Protein AF-A0A317Z6G8-F1 (afdb_monomer)

InterPro domains:
  IPR006944 Bacteriophage/Gene transfer agent portal protein [PF04860] (36-99)

Nearest PDB structures (foldseek):
  6x1h-assembly6_A  TM=3.069E-01  e=9.167E+00  Orientia tsutsugamushi str. Ikeda

pLDDT: mean 88.31, std 9.61, range [56.78, 97.88]

Sequence (101 aa):
MGLFDSILKRNKELTWMYDLDMFEDDTTNAYLKRTTLQTCIEFIARTLSQTEFKITQDHKTIKDESYYKLNVRPNTDMSATDFWQKVVYKLIYDNEVLIVA

Foldseek 3Di:
DDPVVVVVVVVVVVVVVVVVVVVVVVVVVVVVVVVVVLVVQLVVLQVVLQDADFDDDPNDTDCDVVSCCCQANVDDPDGNSVVSSVQSSCCVPVVDDDDDD

Mean predicted aligned error: 9.72 Å

Structure (mmCIF, N/CA/C/O backbone):
data_AF-A0A317Z6G8-F1
#
_entry.id   AF-A0A317Z6G8-F1
#
loop_
_atom_site.group_PDB
_atom_site.id
_atom_site.type_symbol
_atom_site.label_atom_id
_atom_site.label_alt_id
_atom_site.label_comp_id
_atom_site.label_asym_id
_atom_site.label_entity_id
_atom_site.label_seq_id
_atom_site.pdbx_PDB_ins_code
_atom_site.Cartn_x
_atom_site.Cartn_y
_atom_site.Cartn_z
_atom_site.occupancy
_atom_site.B_iso_or_equiv
_atom_site.auth_seq_id
_atom_site.auth_comp_id
_atom_site.auth_asym_id
_atom_site.auth_atom_id
_atom_site.pdbx_PDB_model_num
ATOM 1 N N . MET A 1 1 ? 36.829 -17.739 -50.131 1.00 56.78 1 MET A N 1
ATOM 2 C CA . MET A 1 1 ? 37.563 -16.992 -49.086 1.00 56.78 1 MET A CA 1
ATOM 3 C C . MET A 1 1 ? 38.120 -15.710 -49.692 1.00 56.78 1 MET A C 1
ATOM 5 O O . MET A 1 1 ? 39.297 -15.647 -50.014 1.00 56.78 1 MET A O 1
ATOM 9 N N . GLY A 1 2 ? 37.256 -14.731 -49.962 1.00 72.50 2 GLY A N 1
ATOM 10 C CA . GLY A 1 2 ? 37.630 -13.478 -50.626 1.00 72.50 2 GLY A CA 1
ATOM 11 C C . GLY A 1 2 ? 37.310 -12.275 -49.746 1.00 72.50 2 GLY A C 1
ATOM 12 O O . GLY A 1 2 ? 36.415 -12.351 -48.908 1.00 72.50 2 GLY A O 1
ATOM 13 N N . LEU A 1 3 ? 38.018 -11.167 -49.970 1.00 75.38 3 LEU A N 1
ATOM 14 C CA . LEU A 1 3 ? 37.877 -9.904 -49.231 1.00 75.38 3 LEU A CA 1
ATOM 15 C C . LEU A 1 3 ? 36.431 -9.371 -49.188 1.00 75.38 3 LEU A C 1
ATOM 17 O O . LEU A 1 3 ? 36.042 -8.713 -48.233 1.00 75.38 3 LEU A O 1
ATOM 21 N N . PHE A 1 4 ? 35.609 -9.685 -50.192 1.00 73.25 4 PHE A N 1
ATOM 22 C CA . PHE A 1 4 ? 34.195 -9.301 -50.213 1.00 73.25 4 PHE A CA 1
ATOM 23 C C . PHE A 1 4 ? 33.349 -10.046 -49.172 1.00 73.25 4 PHE A C 1
ATOM 25 O O . PHE A 1 4 ? 32.482 -9.441 -48.552 1.00 73.25 4 PHE A O 1
ATOM 32 N N . ASP A 1 5 ? 33.626 -11.327 -48.928 1.00 76.56 5 ASP A N 1
ATOM 33 C CA . ASP A 1 5 ? 32.887 -12.147 -47.959 1.00 76.56 5 ASP A CA 1
ATOM 34 C C . ASP A 1 5 ? 33.249 -11.755 -46.513 1.00 76.56 5 ASP A C 1
ATOM 36 O O . ASP A 1 5 ? 32.394 -11.720 -45.629 1.00 76.56 5 ASP A O 1
ATOM 40 N N . SER A 1 6 ? 34.504 -11.350 -46.272 1.00 75.25 6 SER A N 1
ATOM 41 C CA . SER A 1 6 ? 34.924 -10.817 -44.969 1.00 75.25 6 SER A CA 1
ATOM 42 C C . SER A 1 6 ? 34.351 -9.425 -44.685 1.00 75.25 6 SER A C 1
ATOM 44 O O . SER A 1 6 ? 33.949 -9.159 -43.554 1.00 7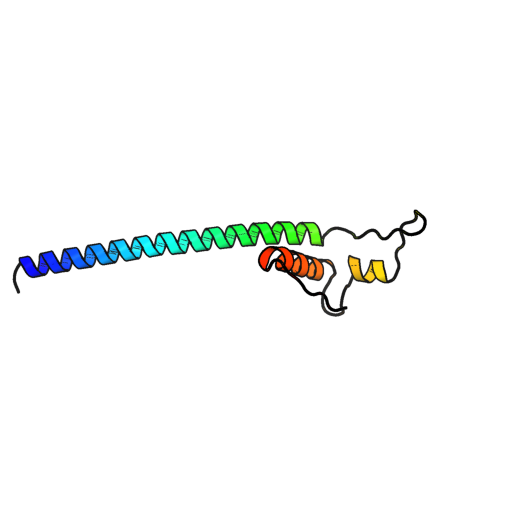5.25 6 SER A O 1
ATOM 46 N N . ILE A 1 7 ? 34.248 -8.551 -45.693 1.00 76.88 7 ILE A N 1
ATOM 47 C CA . ILE A 1 7 ? 33.604 -7.233 -45.547 1.00 76.88 7 ILE A CA 1
ATOM 48 C C . ILE A 1 7 ? 32.097 -7.384 -45.294 1.00 76.88 7 ILE A C 1
ATOM 50 O O . ILE A 1 7 ? 31.549 -6.698 -44.431 1.00 76.88 7 ILE A O 1
ATOM 54 N N . LEU A 1 8 ? 31.429 -8.301 -45.999 1.00 78.94 8 LEU A N 1
ATOM 55 C CA . LEU A 1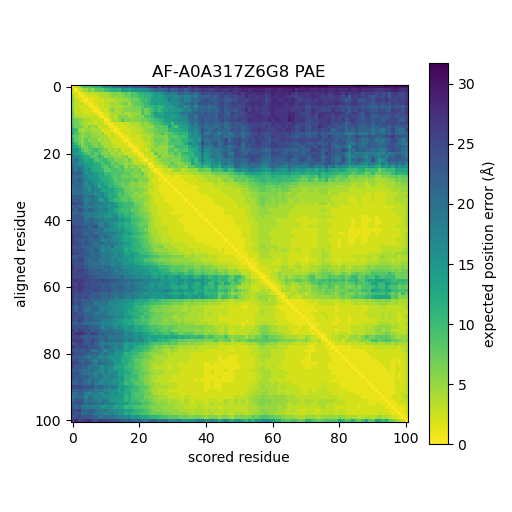 8 ? 29.986 -8.518 -45.874 1.00 78.94 8 LEU A CA 1
ATOM 56 C C . LEU A 1 8 ? 29.616 -9.170 -44.529 1.00 78.94 8 LEU A C 1
ATOM 58 O O . LEU A 1 8 ? 28.645 -8.751 -43.899 1.00 78.94 8 LEU A O 1
ATOM 62 N N . LYS A 1 9 ? 30.432 -10.110 -44.026 1.00 77.69 9 LYS A N 1
ATOM 63 C CA . LYS A 1 9 ? 30.300 -10.644 -42.657 1.00 77.69 9 LYS A CA 1
ATOM 64 C C . LYS A 1 9 ? 30.529 -9.581 -41.585 1.00 77.69 9 LYS A C 1
ATOM 66 O O . LYS A 1 9 ? 29.723 -9.486 -40.666 1.00 77.69 9 LYS A O 1
ATOM 71 N N . ARG A 1 10 ? 31.555 -8.735 -41.733 1.00 74.94 10 ARG A N 1
ATOM 72 C CA . ARG A 1 10 ? 31.834 -7.639 -40.790 1.00 74.94 10 ARG A CA 1
ATOM 73 C C . ARG A 1 10 ? 30.674 -6.645 -40.693 1.00 74.94 10 ARG A C 1
ATOM 75 O O . ARG A 1 10 ? 30.328 -6.223 -39.598 1.00 74.94 10 ARG A O 1
ATOM 82 N N . ASN A 1 11 ? 30.040 -6.300 -41.815 1.00 75.12 11 ASN A N 1
ATOM 83 C CA . ASN A 1 11 ? 28.863 -5.427 -41.796 1.00 75.12 11 ASN A CA 1
ATOM 84 C C . ASN A 1 11 ? 27.670 -6.078 -41.082 1.00 75.12 11 ASN A C 1
ATOM 86 O O . ASN A 1 11 ? 26.956 -5.393 -40.359 1.00 75.12 11 ASN A O 1
ATOM 90 N N . LYS A 1 12 ? 27.477 -7.394 -41.237 1.00 78.50 12 LYS A N 1
ATOM 91 C CA . LYS A 1 12 ? 26.422 -8.133 -40.533 1.00 78.50 12 LYS A CA 1
ATOM 92 C C . LYS A 1 12 ? 26.651 -8.155 -39.017 1.00 78.50 12 LYS A C 1
ATOM 94 O O . LYS A 1 12 ? 25.706 -7.924 -38.274 1.00 78.50 12 LYS A O 1
ATOM 99 N N . GLU A 1 13 ? 27.885 -8.381 -38.567 1.00 76.12 13 GLU A N 1
ATOM 100 C CA . GLU A 1 13 ? 28.238 -8.346 -37.138 1.00 76.12 13 GLU A CA 1
ATOM 101 C C . GLU A 1 13 ? 28.042 -6.953 -36.521 1.00 76.12 13 GLU A C 1
ATOM 103 O O . GLU A 1 13 ? 27.506 -6.848 -35.422 1.00 76.12 13 GLU A O 1
ATOM 108 N N . LEU A 1 14 ? 28.375 -5.882 -37.251 1.00 75.94 14 LEU A N 1
ATOM 109 C CA . LEU A 1 14 ? 28.120 -4.504 -36.813 1.00 75.94 14 LEU A CA 1
ATOM 110 C C . LEU A 1 14 ? 26.624 -4.201 -36.655 1.00 75.94 14 LEU A C 1
ATOM 112 O O . LEU A 1 14 ? 26.232 -3.557 -35.687 1.00 75.94 14 LEU A O 1
ATOM 116 N N . THR A 1 15 ? 25.779 -4.680 -37.573 1.00 73.94 15 THR A N 1
ATOM 117 C CA . THR A 1 15 ? 24.320 -4.540 -37.443 1.00 73.94 15 THR A CA 1
ATOM 118 C C . THR A 1 15 ? 23.792 -5.284 -36.219 1.00 73.94 15 THR A C 1
ATOM 120 O O . THR A 1 15 ? 22.922 -4.767 -35.535 1.00 73.94 15 THR A O 1
ATOM 123 N N . TRP A 1 16 ? 24.325 -6.472 -35.923 1.00 73.19 16 TRP A N 1
ATOM 124 C CA . TRP A 1 16 ? 23.900 -7.268 -34.766 1.00 73.19 16 TRP A CA 1
ATOM 125 C C . TRP A 1 16 ? 24.317 -6.621 -33.446 1.00 73.19 16 TRP A C 1
ATOM 127 O O . TRP A 1 16 ? 23.530 -6.616 -32.508 1.00 73.19 16 TRP A O 1
ATOM 137 N N . MET A 1 17 ? 25.521 -6.045 -33.389 1.00 72.44 17 MET A N 1
ATOM 138 C CA . MET A 1 17 ? 25.962 -5.237 -32.249 1.00 72.44 17 MET A CA 1
ATOM 139 C C . MET A 1 17 ? 25.042 -4.033 -32.023 1.00 72.44 17 MET A C 1
ATOM 141 O O . MET A 1 17 ? 24.598 -3.818 -30.907 1.00 72.44 17 MET A O 1
ATOM 145 N N . TYR A 1 18 ? 24.710 -3.292 -33.083 1.00 73.88 18 TYR A N 1
ATOM 146 C CA . TYR A 1 18 ? 23.836 -2.121 -32.975 1.00 73.88 18 TYR A CA 1
ATOM 147 C C . TYR A 1 18 ? 22.415 -2.478 -32.5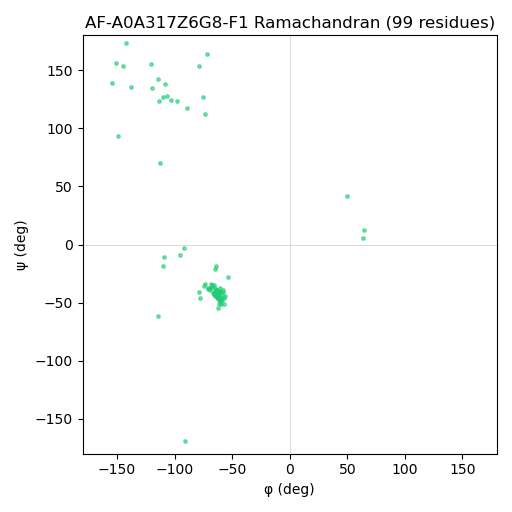13 1.00 73.88 18 TYR A C 1
ATOM 149 O O . TYR A 1 18 ? 21.828 -1.763 -31.707 1.00 73.88 18 TYR A O 1
ATOM 157 N N . ASP A 1 19 ? 21.871 -3.593 -33.004 1.00 68.44 19 ASP A N 1
ATOM 1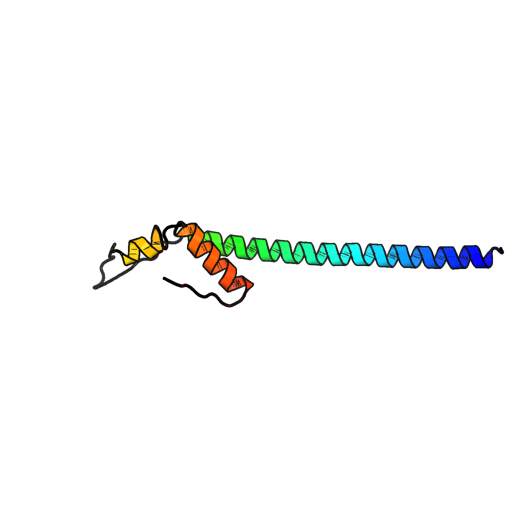58 C CA . ASP A 1 19 ? 20.556 -4.093 -32.592 1.00 68.44 19 ASP A CA 1
ATOM 159 C C . ASP A 1 19 ? 20.578 -4.525 -31.112 1.00 68.44 19 ASP A C 1
ATOM 161 O O . ASP A 1 19 ? 19.685 -4.167 -30.351 1.00 68.44 19 ASP A O 1
ATOM 165 N N . LEU A 1 20 ? 21.641 -5.215 -30.671 1.00 71.06 20 LEU A N 1
ATOM 166 C CA . LEU A 1 20 ? 21.854 -5.589 -29.266 1.00 71.06 20 LEU A CA 1
ATOM 167 C C . LEU A 1 20 ? 21.955 -4.370 -28.336 1.00 71.06 20 LEU A C 1
ATOM 169 O O . LEU A 1 20 ? 21.269 -4.356 -27.315 1.00 71.06 20 LEU A O 1
ATOM 173 N N . ASP A 1 21 ? 22.744 -3.356 -28.700 1.00 70.62 21 ASP A N 1
ATOM 174 C CA . ASP A 1 21 ? 22.879 -2.114 -27.924 1.00 70.62 21 ASP A CA 1
ATOM 175 C C . ASP A 1 21 ? 21.524 -1.387 -27.809 1.00 70.62 21 ASP A C 1
ATOM 177 O O . ASP A 1 21 ? 21.139 -0.922 -26.736 1.00 70.62 21 ASP A O 1
ATOM 181 N N . MET A 1 22 ? 20.744 -1.348 -28.896 1.00 69.62 22 MET A N 1
ATOM 182 C CA . MET A 1 22 ? 19.403 -0.753 -28.897 1.00 69.62 22 MET A CA 1
ATOM 183 C C . MET A 1 22 ? 18.428 -1.519 -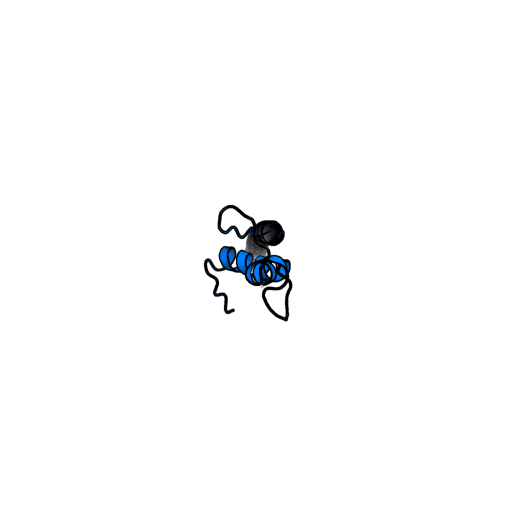27.983 1.00 69.62 22 MET A C 1
ATOM 185 O O . MET A 1 22 ? 17.651 -0.904 -27.250 1.00 69.62 22 MET A O 1
ATOM 189 N N . PHE A 1 23 ? 18.481 -2.857 -27.972 1.00 70.94 23 PHE A N 1
ATOM 190 C CA . PHE A 1 23 ? 17.689 -3.669 -27.041 1.00 70.94 23 PHE A CA 1
ATOM 191 C C . PHE A 1 23 ? 18.110 -3.464 -25.577 1.00 70.94 23 PHE A C 1
ATOM 193 O O . PHE A 1 23 ? 17.257 -3.486 -24.682 1.00 70.94 23 PHE A O 1
ATOM 200 N N . GLU A 1 24 ? 19.397 -3.255 -25.302 1.00 75.62 24 GLU A N 1
ATOM 201 C CA . GLU A 1 24 ? 19.897 -2.971 -23.952 1.00 75.62 24 GLU A CA 1
ATOM 202 C C . GLU A 1 24 ? 19.374 -1.620 -23.430 1.00 75.62 24 GLU A C 1
ATOM 204 O O . GLU A 1 24 ? 18.882 -1.532 -22.299 1.00 75.62 24 GLU A O 1
ATOM 209 N N . ASP A 1 25 ? 19.349 -0.592 -24.279 1.00 78.25 25 ASP A N 1
ATOM 210 C CA . ASP A 1 25 ? 18.774 0.715 -23.945 1.00 78.25 25 ASP A CA 1
ATOM 211 C C . ASP A 1 25 ? 17.256 0.641 -23.699 1.00 78.25 25 ASP A C 1
ATOM 213 O O . ASP A 1 25 ? 16.745 1.193 -22.715 1.00 78.25 25 ASP A O 1
ATOM 217 N N . ASP A 1 26 ? 16.507 -0.071 -24.544 1.00 82.69 26 ASP A N 1
ATOM 218 C CA . ASP A 1 26 ? 15.053 -0.212 -24.393 1.00 82.69 26 ASP A CA 1
ATOM 219 C C . ASP A 1 26 ? 14.672 -0.989 -23.127 1.00 82.69 26 ASP A C 1
ATOM 221 O O . ASP A 1 26 ? 13.759 -0.594 -22.387 1.00 82.69 26 ASP A O 1
ATOM 225 N N . THR A 1 27 ? 15.393 -2.073 -22.833 1.00 86.12 27 THR A N 1
ATOM 226 C CA . THR A 1 27 ? 15.181 -2.858 -21.607 1.00 86.12 27 THR A CA 1
ATOM 227 C C . THR A 1 27 ? 15.521 -2.048 -20.358 1.00 86.12 27 THR A C 1
ATOM 229 O O . THR A 1 27 ? 14.744 -2.058 -19.394 1.00 86.12 27 THR A O 1
ATOM 232 N N . THR A 1 28 ? 16.604 -1.269 -20.392 1.00 88.31 28 THR A N 1
ATOM 233 C CA . THR A 1 28 ? 16.992 -0.353 -19.310 1.00 88.31 28 THR A CA 1
ATOM 234 C C . THR A 1 28 ? 15.920 0.709 -19.075 1.00 88.31 28 THR A C 1
ATOM 236 O O . THR A 1 28 ? 15.481 0.923 -17.941 1.00 88.31 28 THR A O 1
ATOM 239 N N . ASN A 1 29 ? 15.412 1.328 -20.140 1.00 89.38 29 ASN A N 1
ATOM 240 C CA . ASN A 1 29 ? 14.352 2.331 -20.054 1.00 89.38 29 ASN A CA 1
ATOM 241 C C . ASN A 1 29 ? 13.046 1.763 -19.484 1.00 89.38 29 ASN A C 1
ATOM 243 O O . ASN A 1 29 ? 12.405 2.397 -18.638 1.00 89.38 29 ASN A O 1
ATOM 247 N N . ALA A 1 30 ? 12.637 0.569 -19.916 1.00 91.50 30 ALA A N 1
ATOM 248 C CA . ALA A 1 30 ? 11.455 -0.104 -19.380 1.00 91.50 30 ALA A CA 1
ATOM 249 C C . ALA A 1 30 ? 11.618 -0.432 -17.886 1.00 91.50 30 ALA A C 1
ATOM 251 O O . ALA A 1 30 ? 10.698 -0.202 -17.092 1.00 91.50 30 ALA A O 1
ATOM 252 N N . TYR A 1 31 ? 12.798 -0.912 -17.487 1.00 92.44 31 TYR A N 1
ATOM 253 C CA . TYR A 1 31 ? 13.126 -1.200 -16.094 1.00 92.44 31 TYR A CA 1
ATOM 254 C C . TYR A 1 31 ? 13.084 0.056 -15.213 1.00 92.44 31 TYR A C 1
ATOM 256 O O . TYR A 1 31 ? 12.461 0.040 -14.146 1.00 92.44 31 TYR A O 1
ATOM 264 N N . LEU A 1 32 ? 13.683 1.160 -15.667 1.00 93.44 32 LEU A N 1
ATOM 265 C CA . LEU A 1 32 ? 13.667 2.434 -14.944 1.00 93.44 32 LEU A CA 1
ATOM 266 C C . LEU A 1 32 ? 12.239 2.953 -14.771 1.00 93.44 32 LEU A C 1
ATOM 268 O O . LEU A 1 32 ? 11.835 3.254 -13.650 1.00 93.44 32 LEU A O 1
ATOM 272 N N . LYS A 1 33 ? 11.433 2.957 -15.841 1.00 94.50 33 LYS A N 1
ATOM 273 C CA . LYS A 1 33 ? 10.015 3.354 -15.776 1.00 94.50 33 LYS A CA 1
ATOM 274 C C . LYS A 1 33 ? 9.233 2.517 -14.767 1.00 94.50 33 LYS A C 1
ATOM 276 O O . LYS A 1 33 ? 8.496 3.071 -13.951 1.00 94.50 33 LYS A O 1
ATOM 281 N N . ARG A 1 34 ? 9.410 1.190 -14.785 1.00 95.12 34 ARG A N 1
ATOM 282 C CA . ARG A 1 34 ? 8.763 0.288 -13.822 1.00 95.12 34 ARG A CA 1
ATOM 283 C C . ARG A 1 34 ? 9.206 0.597 -12.396 1.00 95.12 34 ARG A C 1
ATOM 285 O O . ARG A 1 34 ? 8.361 0.669 -11.512 1.00 95.12 34 ARG A O 1
ATOM 292 N N . THR A 1 35 ? 10.498 0.811 -12.174 1.00 95.81 35 THR A N 1
ATOM 293 C CA . THR A 1 35 ? 11.059 1.123 -10.852 1.00 95.81 35 THR A CA 1
ATOM 294 C C . THR A 1 35 ? 10.523 2.445 -10.312 1.00 95.81 35 THR A C 1
ATOM 296 O O . THR A 1 35 ? 10.118 2.517 -9.151 1.00 95.81 35 THR A O 1
ATOM 299 N N . THR A 1 36 ? 10.449 3.483 -11.147 1.00 96.81 36 THR A N 1
ATOM 300 C CA . THR A 1 36 ? 9.870 4.774 -10.761 1.00 96.81 36 THR A CA 1
ATOM 301 C C . THR A 1 36 ? 8.396 4.630 -10.402 1.00 96.81 36 THR A C 1
ATOM 303 O O . THR A 1 36 ? 7.983 5.108 -9.350 1.00 96.81 36 THR A O 1
ATOM 306 N N . LEU A 1 37 ? 7.615 3.912 -11.214 1.00 96.25 37 LEU A N 1
ATOM 307 C CA . LEU A 1 37 ? 6.197 3.667 -10.942 1.00 96.25 37 LEU A CA 1
ATOM 308 C C . LEU A 1 37 ? 6.003 2.927 -9.612 1.00 96.25 37 LEU A C 1
ATOM 310 O O . LEU A 1 37 ? 5.231 3.367 -8.767 1.00 96.25 37 LEU A O 1
ATOM 314 N N . GLN A 1 38 ? 6.764 1.855 -9.394 1.00 96.44 38 GLN A N 1
ATOM 315 C CA . GLN A 1 38 ? 6.776 1.091 -8.145 1.00 96.44 38 GLN A CA 1
ATOM 316 C C . GLN A 1 38 ? 7.105 1.967 -6.934 1.00 96.44 38 GLN A C 1
ATOM 318 O O . GLN A 1 38 ? 6.421 1.912 -5.915 1.00 96.44 38 GLN A O 1
ATOM 323 N N . THR A 1 39 ? 8.107 2.832 -7.076 1.00 97.50 39 THR A N 1
ATOM 324 C CA . THR A 1 39 ? 8.528 3.763 -6.027 1.00 97.50 39 THR A CA 1
ATOM 325 C C . THR A 1 39 ? 7.418 4.759 -5.687 1.00 97.50 39 THR A C 1
ATOM 327 O O . THR A 1 39 ? 7.122 4.966 -4.513 1.00 97.50 39 THR A O 1
ATOM 330 N N . CYS A 1 40 ? 6.760 5.348 -6.691 1.00 97.88 40 CYS A N 1
ATOM 331 C CA . CYS A 1 40 ? 5.643 6.270 -6.472 1.00 97.88 40 CYS A CA 1
ATOM 332 C C . CYS A 1 40 ? 4.469 5.598 -5.748 1.00 97.88 40 CYS A C 1
ATOM 334 O O . CYS A 1 40 ? 3.934 6.172 -4.800 1.00 97.88 40 CYS A O 1
ATOM 336 N N . ILE A 1 41 ? 4.090 4.385 -6.162 1.00 97.69 41 ILE A N 1
ATOM 337 C CA . ILE A 1 41 ? 3.004 3.632 -5.518 1.00 97.69 41 ILE A CA 1
ATOM 338 C C . ILE A 1 41 ? 3.362 3.319 -4.066 1.00 97.69 41 ILE A C 1
ATOM 340 O O . ILE A 1 41 ? 2.551 3.551 -3.174 1.00 97.69 41 ILE A O 1
ATOM 344 N N . GLU A 1 42 ? 4.582 2.844 -3.817 1.00 97.75 42 GLU A N 1
ATOM 345 C CA . GLU A 1 42 ? 5.057 2.510 -2.474 1.00 97.75 42 GLU A CA 1
ATOM 346 C C . GLU A 1 42 ? 5.069 3.738 -1.551 1.00 97.75 42 GLU A C 1
ATOM 348 O O . GLU A 1 42 ? 4.652 3.643 -0.396 1.00 97.75 42 GLU A O 1
ATOM 353 N N . PHE A 1 43 ? 5.475 4.909 -2.055 1.00 97.75 43 PHE A N 1
ATOM 354 C CA . PHE A 1 43 ? 5.394 6.157 -1.293 1.00 97.75 43 PHE A CA 1
ATOM 355 C C . PHE A 1 43 ? 3.954 6.491 -0.898 1.00 97.75 43 PHE A C 1
ATOM 357 O O . PHE A 1 43 ? 3.693 6.735 0.280 1.00 97.75 43 PHE A O 1
ATOM 364 N N . ILE A 1 44 ? 3.013 6.449 -1.846 1.00 97.69 44 ILE A N 1
ATOM 365 C CA . ILE A 1 44 ? 1.593 6.723 -1.576 1.00 97.69 44 ILE A CA 1
ATOM 366 C C . ILE A 1 44 ? 1.034 5.717 -0.564 1.00 97.69 44 ILE A C 1
ATOM 368 O O . ILE A 1 44 ? 0.398 6.108 0.417 1.00 97.69 44 ILE A O 1
ATOM 372 N N . ALA A 1 45 ? 1.305 4.428 -0.772 1.00 97.81 45 ALA A N 1
ATOM 373 C CA . ALA A 1 45 ? 0.831 3.349 0.082 1.00 97.81 45 ALA A CA 1
ATOM 374 C C . ALA A 1 45 ? 1.346 3.488 1.518 1.00 97.81 45 ALA A C 1
ATOM 376 O O . ALA A 1 45 ? 0.558 3.411 2.462 1.00 97.81 45 ALA A O 1
ATOM 377 N N . ARG A 1 46 ? 2.642 3.773 1.700 1.00 96.50 46 ARG A N 1
ATOM 378 C CA . ARG A 1 46 ? 3.225 4.011 3.028 1.00 96.50 46 ARG A CA 1
ATOM 379 C C . ARG A 1 46 ? 2.629 5.234 3.701 1.00 96.50 46 ARG A C 1
ATOM 381 O O . ARG A 1 46 ? 2.271 5.150 4.872 1.00 96.50 46 ARG A O 1
ATOM 388 N N . THR A 1 47 ? 2.488 6.346 2.984 1.00 97.25 47 THR A N 1
ATOM 389 C CA . THR A 1 47 ? 1.901 7.565 3.552 1.00 97.25 47 THR A CA 1
ATOM 390 C C . THR A 1 47 ? 0.467 7.325 4.019 1.00 97.25 47 THR A C 1
ATOM 392 O O . THR A 1 47 ? 0.135 7.683 5.146 1.00 97.25 47 THR A O 1
ATOM 395 N N . LEU A 1 48 ? -0.369 6.670 3.209 1.00 96.12 48 LEU A N 1
ATOM 396 C CA . LEU A 1 48 ? -1.755 6.374 3.585 1.00 96.12 48 LEU A CA 1
ATOM 397 C C . LEU A 1 48 ? -1.850 5.357 4.727 1.00 96.12 48 LEU A C 1
ATOM 399 O O . LEU A 1 48 ? -2.677 5.521 5.620 1.00 96.12 48 LEU A O 1
ATOM 403 N N . SER A 1 49 ? -0.969 4.358 4.760 1.00 95.81 49 SER A N 1
ATOM 404 C CA . SER A 1 49 ? -0.957 3.336 5.815 1.00 95.81 49 SER A CA 1
ATOM 405 C C . SER A 1 49 ? -0.645 3.858 7.223 1.00 95.81 49 SER A C 1
ATOM 407 O O . SER A 1 49 ? -0.916 3.175 8.208 1.00 95.81 49 SER A O 1
ATOM 409 N N . GLN A 1 50 ? -0.063 5.056 7.323 1.00 93.81 50 GLN A N 1
ATOM 410 C CA . GLN A 1 50 ? 0.257 5.716 8.593 1.00 93.81 50 GLN A CA 1
ATOM 411 C C . GLN A 1 50 ? -0.864 6.645 9.078 1.00 93.81 50 GLN A C 1
ATOM 413 O O . GLN A 1 50 ? -0.750 7.243 10.147 1.00 93.81 50 GLN A O 1
ATOM 418 N N . THR A 1 51 ? -1.932 6.803 8.294 1.00 94.94 51 THR A N 1
ATOM 419 C CA . THR A 1 51 ? -3.082 7.623 8.683 1.00 94.94 51 THR A CA 1
ATOM 420 C C . THR A 1 51 ? -3.989 6.882 9.667 1.00 94.94 51 THR A C 1
ATOM 422 O O . THR A 1 51 ? -4.030 5.656 9.699 1.00 94.94 51 THR A O 1
ATOM 425 N N . GLU A 1 52 ? -4.717 7.641 10.489 1.00 93.38 52 GLU A N 1
ATOM 426 C CA . GLU A 1 52 ? -5.658 7.103 11.474 1.00 93.38 52 GLU A CA 1
ATOM 427 C C . GLU A 1 52 ? -7.101 7.261 10.978 1.00 93.38 52 GLU A C 1
ATOM 429 O O . GLU A 1 52 ? -7.572 8.373 10.709 1.00 93.38 52 GLU A O 1
ATOM 434 N N . PHE A 1 53 ? -7.835 6.153 10.925 1.00 92.56 53 PHE A N 1
ATOM 435 C CA . PHE A 1 53 ? -9.273 6.132 10.702 1.00 92.56 53 PHE A CA 1
ATOM 436 C C . PHE A 1 53 ? -10.003 6.612 11.954 1.00 92.56 53 PHE A C 1
ATOM 438 O O . PHE A 1 53 ? -10.038 5.935 12.986 1.00 92.56 53 PHE A O 1
ATOM 445 N N . LYS A 1 54 ? -10.633 7.782 11.848 1.00 91.56 54 LYS A N 1
ATOM 446 C CA . LYS A 1 54 ? -11.484 8.341 12.901 1.00 91.56 54 LYS A CA 1
ATOM 447 C C . LYS A 1 54 ? -12.918 7.866 12.711 1.00 91.56 54 LYS A C 1
ATOM 449 O O . LYS A 1 54 ? -13.549 8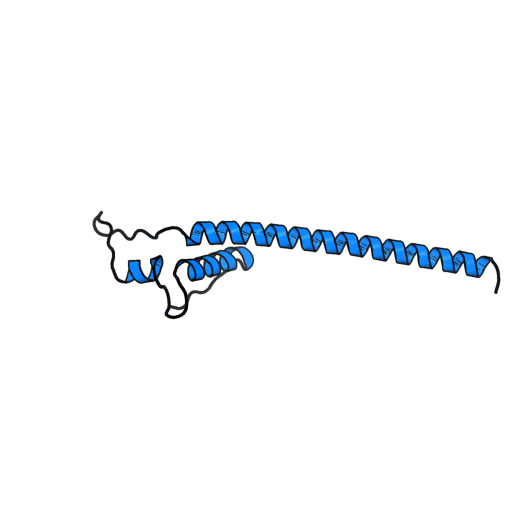.201 11.713 1.00 91.56 54 LYS A O 1
ATOM 454 N N . ILE A 1 55 ? -13.435 7.130 13.690 1.00 89.31 55 ILE A N 1
ATOM 455 C CA . ILE A 1 55 ? -14.835 6.703 13.731 1.00 89.31 55 ILE A CA 1
ATOM 456 C C . ILE A 1 55 ? -15.598 7.670 14.628 1.00 89.31 55 ILE A C 1
ATOM 458 O O . ILE A 1 55 ? -15.230 7.872 15.789 1.00 89.31 55 ILE A O 1
ATOM 462 N N . THR A 1 56 ? -16.647 8.289 14.089 1.00 90.50 56 THR A N 1
ATOM 463 C CA . THR A 1 56 ? -17.506 9.212 14.831 1.00 90.50 56 THR A CA 1
ATOM 464 C C . THR A 1 56 ? -18.942 8.709 14.868 1.00 90.50 56 THR A C 1
ATOM 466 O O . THR A 1 56 ? -19.505 8.296 13.859 1.00 90.50 56 THR A O 1
ATOM 469 N N . GLN A 1 57 ? -19.547 8.775 16.048 1.00 89.88 57 GLN A N 1
ATOM 470 C CA . GLN A 1 57 ? -20.965 8.507 16.267 1.00 89.88 57 GLN A CA 1
ATOM 471 C C . GLN A 1 57 ? -21.477 9.565 17.242 1.00 89.88 57 GLN A C 1
ATOM 473 O O . GLN A 1 57 ? -20.785 9.922 18.197 1.00 89.88 57 GLN A O 1
ATOM 478 N N . ASP A 1 58 ? -22.645 10.138 16.955 1.00 89.31 58 ASP A N 1
ATOM 479 C CA . ASP A 1 58 ? -23.239 11.218 17.753 1.00 89.31 58 ASP A CA 1
ATOM 480 C C . ASP A 1 58 ? -22.259 12.369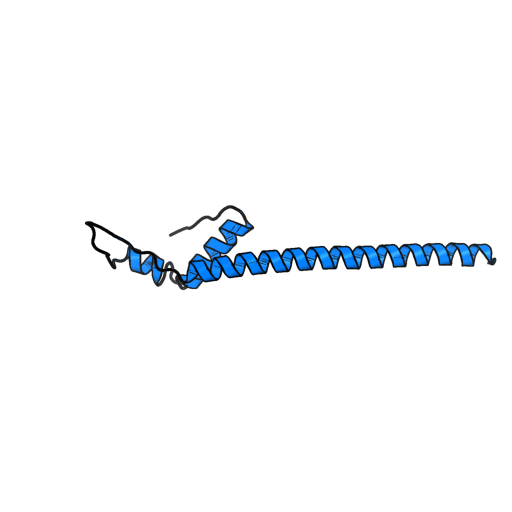 18.050 1.00 89.31 58 ASP A C 1
ATOM 482 O O . ASP A 1 58 ? -22.197 12.901 19.157 1.00 89.31 58 ASP A O 1
ATOM 486 N N . HIS A 1 59 ? -21.474 12.759 17.038 1.00 87.12 59 HIS A N 1
ATOM 487 C CA . HIS A 1 59 ? -20.489 13.853 17.096 1.00 87.12 59 HIS A CA 1
ATOM 488 C C . HIS A 1 59 ? -19.318 13.609 18.068 1.00 87.12 59 HIS A C 1
ATOM 490 O O . HIS A 1 59 ? -18.536 14.521 18.342 1.00 87.12 59 HIS A O 1
ATOM 496 N N . LYS A 1 60 ? -19.148 12.378 18.564 1.00 86.81 60 LYS A N 1
ATOM 497 C CA . LYS A 1 60 ? -18.023 11.969 19.412 1.00 86.81 60 LYS A CA 1
ATOM 498 C C . LYS A 1 60 ? -17.167 10.937 18.692 1.00 86.81 60 LYS A C 1
ATOM 500 O O . LYS A 1 60 ? -17.676 10.087 17.971 1.00 86.81 60 LYS A O 1
ATOM 505 N N . THR A 1 61 ? -15.851 11.023 18.884 1.00 84.75 61 THR A N 1
ATOM 506 C CA . THR A 1 61 ? -14.926 9.996 18.386 1.00 84.75 61 THR A CA 1
ATOM 507 C C . THR A 1 61 ? -15.020 8.771 19.284 1.00 84.75 61 THR A C 1
ATOM 509 O O . THR A 1 61 ? -14.870 8.895 20.501 1.00 84.75 61 THR A O 1
ATOM 512 N N . ILE A 1 62 ? -15.262 7.606 18.690 1.00 90.00 62 ILE A N 1
ATOM 513 C CA . ILE A 1 62 ? -15.374 6.334 19.400 1.00 90.00 62 ILE A CA 1
ATOM 514 C C . ILE A 1 62 ? -14.140 5.481 19.103 1.00 90.00 62 ILE A C 1
ATOM 516 O O . ILE A 1 62 ? -13.661 5.428 17.972 1.00 90.00 62 ILE A O 1
ATOM 520 N N . LYS A 1 63 ? -13.616 4.831 20.146 1.00 87.31 63 LYS A N 1
ATOM 521 C CA . LYS A 1 63 ? -12.531 3.846 20.065 1.00 87.31 63 LYS A CA 1
ATOM 522 C C . LYS A 1 63 ? -13.064 2.465 20.441 1.00 87.31 63 LYS A C 1
ATOM 524 O O . LYS A 1 63 ? -12.805 1.971 21.534 1.00 87.31 63 LYS A O 1
ATOM 529 N N . ASP A 1 64 ? -13.884 1.907 19.563 1.00 90.75 64 ASP A N 1
ATOM 530 C CA . ASP A 1 64 ? -14.504 0.589 19.698 1.00 90.75 64 ASP A CA 1
ATOM 531 C C . ASP A 1 64 ? -13.642 -0.518 19.053 1.00 90.75 64 ASP A C 1
ATOM 533 O O . ASP A 1 64 ? -12.484 -0.311 18.678 1.00 90.75 64 ASP A O 1
ATOM 537 N N . GLU A 1 65 ? -14.211 -1.718 18.917 1.00 90.38 65 GLU A N 1
ATOM 538 C CA . GLU A 1 65 ? -13.564 -2.835 18.222 1.00 90.38 65 GLU A CA 1
ATOM 539 C C . GLU A 1 65 ? -13.261 -2.499 16.754 1.00 90.38 65 GLU A C 1
ATOM 541 O O . GLU A 1 65 ? -12.200 -2.860 16.242 1.00 90.38 65 GLU A O 1
ATOM 546 N N . SER A 1 66 ? -14.150 -1.758 16.087 1.00 89.25 66 SER A N 1
ATOM 547 C CA . SER A 1 66 ? -13.963 -1.304 14.707 1.00 89.25 66 SER A CA 1
ATOM 548 C C . SER A 1 66 ? -12.726 -0.416 14.592 1.00 89.25 66 SER A C 1
ATOM 550 O O . SER A 1 66 ? -11.882 -0.631 13.723 1.00 89.25 66 SER A O 1
ATOM 552 N N . TYR A 1 67 ? -12.560 0.533 15.517 1.00 93.75 67 TYR A N 1
ATOM 553 C CA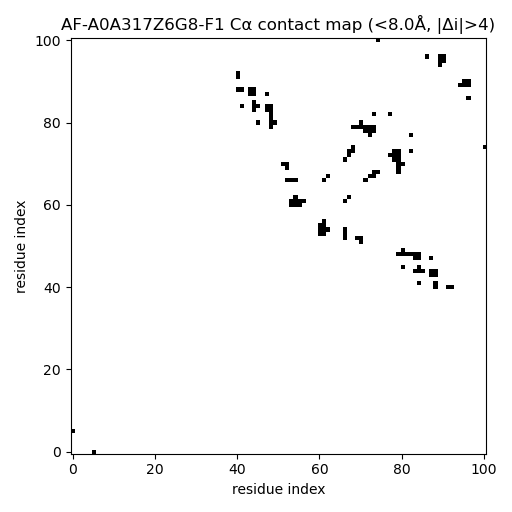 . TYR A 1 67 ? -11.366 1.370 15.588 1.00 93.75 67 TYR A CA 1
ATOM 554 C C . TYR A 1 67 ? -10.101 0.526 15.780 1.00 93.75 67 TYR A C 1
ATOM 556 O O . TYR A 1 67 ? -9.097 0.771 15.110 1.00 93.75 67 TYR A O 1
ATOM 564 N N . TYR A 1 68 ? -10.143 -0.480 16.660 1.00 92.62 68 TYR A N 1
ATOM 565 C CA . TYR A 1 68 ? -9.006 -1.375 16.878 1.00 92.62 68 TYR A CA 1
ATOM 566 C C . TYR A 1 68 ? -8.650 -2.171 15.614 1.00 92.62 68 TYR A C 1
ATOM 568 O O . TYR A 1 68 ? -7.478 -2.223 15.232 1.00 92.62 68 TYR A O 1
ATOM 576 N N . LYS A 1 69 ? -9.645 -2.742 14.925 1.00 91.44 69 LYS A N 1
ATOM 577 C CA . LYS A 1 69 ? -9.426 -3.484 13.675 1.00 91.44 69 LYS A CA 1
ATOM 578 C C . LYS A 1 69 ? -8.852 -2.593 12.580 1.00 91.44 69 LYS A C 1
ATOM 580 O O . LYS A 1 69 ? -7.911 -2.998 11.914 1.00 91.44 69 LYS A O 1
ATOM 585 N N . LEU A 1 70 ? -9.359 -1.373 12.413 1.00 92.12 70 LEU A N 1
ATOM 586 C CA . LEU A 1 70 ? -8.908 -0.484 11.338 1.00 92.12 70 LEU A CA 1
ATOM 587 C C . LEU A 1 70 ? -7.523 0.124 11.593 1.00 92.12 70 LEU A C 1
ATOM 589 O O . LEU A 1 70 ? -6.770 0.301 10.639 1.00 92.12 70 LEU A O 1
ATOM 593 N N . ASN A 1 71 ? -7.186 0.439 12.848 1.00 94.50 71 ASN A N 1
ATOM 594 C CA . ASN A 1 71 ? -5.997 1.237 13.176 1.00 94.50 71 ASN A CA 1
ATOM 595 C C . ASN A 1 71 ? -4.874 0.470 13.876 1.00 94.50 71 ASN A C 1
ATOM 597 O O . ASN A 1 71 ? -3.745 0.952 13.905 1.00 94.50 71 ASN A O 1
ATOM 601 N N . VAL A 1 72 ? -5.154 -0.694 14.467 1.00 93.31 72 VAL A N 1
ATOM 602 C CA . VAL A 1 72 ? -4.151 -1.457 15.225 1.00 93.31 72 VAL A CA 1
ATOM 603 C C . VAL A 1 72 ? -3.851 -2.776 14.535 1.00 93.31 72 VAL A C 1
ATOM 605 O O . VAL A 1 72 ? -2.714 -3.022 14.125 1.00 93.31 72 VAL A O 1
ATOM 608 N N . ARG A 1 73 ? -4.865 -3.635 14.406 1.00 92.88 73 ARG A N 1
ATOM 609 C CA . ARG A 1 73 ? -4.673 -5.012 13.947 1.00 92.88 73 ARG A CA 1
ATOM 610 C C . ARG A 1 73 ? -5.900 -5.512 13.178 1.00 92.88 73 ARG A C 1
ATOM 612 O O . ARG A 1 73 ? -6.830 -6.025 13.800 1.00 92.88 73 ARG A O 1
ATOM 619 N N . PRO A 1 74 ? -5.901 -5.380 11.839 1.00 92.12 74 PRO A N 1
ATOM 620 C CA . PRO A 1 74 ? -7.010 -5.819 10.994 1.00 92.12 74 PRO A CA 1
ATOM 621 C C . PRO A 1 74 ? -7.184 -7.335 10.976 1.00 92.12 74 PRO A C 1
ATOM 623 O O . PRO A 1 74 ? -8.307 -7.822 10.910 1.00 92.12 74 PRO A O 1
ATOM 626 N N . ASN A 1 75 ? -6.081 -8.085 11.054 1.00 90.00 75 ASN A N 1
ATOM 627 C CA . ASN A 1 75 ? -6.088 -9.543 11.145 1.00 90.00 75 ASN A CA 1
ATOM 628 C C . ASN A 1 75 ? -4.985 -10.045 12.089 1.00 90.00 75 ASN A C 1
ATOM 630 O O . ASN A 1 75 ? -4.145 -9.281 12.565 1.00 90.00 75 ASN A O 1
ATOM 634 N N . THR A 1 76 ? -4.972 -11.345 12.373 1.00 87.44 76 THR A N 1
ATOM 635 C CA . THR A 1 76 ? -4.018 -11.939 13.318 1.00 87.44 76 THR A CA 1
ATOM 636 C C . THR A 1 76 ? -2.568 -11.858 12.859 1.00 87.44 76 THR A C 1
ATOM 638 O O . THR A 1 76 ? -1.686 -11.888 13.709 1.00 87.44 76 THR A O 1
ATOM 641 N N . ASP A 1 77 ? -2.289 -11.693 11.573 1.00 88.88 77 ASP A N 1
ATOM 642 C CA . ASP A 1 77 ? -0.952 -11.935 11.025 1.00 88.88 77 ASP A CA 1
ATOM 643 C C . ASP A 1 77 ? -0.229 -10.648 10.607 1.00 88.88 77 ASP A C 1
ATOM 645 O O . ASP A 1 77 ? 0.972 -10.683 10.338 1.00 88.88 77 ASP A O 1
ATOM 649 N N . MET A 1 78 ? -0.919 -9.502 10.560 1.00 92.00 78 MET A N 1
ATOM 650 C CA . MET A 1 78 ? -0.318 -8.229 10.153 1.00 92.00 78 MET A CA 1
ATOM 651 C C . MET A 1 78 ? -0.869 -7.008 10.901 1.00 92.00 78 MET A C 1
ATOM 653 O O . MET A 1 78 ? -2.005 -6.994 11.381 1.00 92.00 78 MET A O 1
ATOM 657 N N . SER A 1 79 ? -0.036 -5.969 10.991 1.00 94.69 79 SER A N 1
ATOM 658 C CA . SER A 1 79 ? -0.414 -4.672 11.557 1.00 94.69 79 SER A CA 1
ATOM 659 C C . SER A 1 79 ? -1.352 -3.900 10.622 1.00 94.69 79 SER A C 1
ATOM 661 O O . SER A 1 79 ? -1.438 -4.199 9.428 1.00 94.69 79 SER A O 1
ATOM 663 N N . ALA A 1 80 ? -2.033 -2.874 11.143 1.00 95.12 80 ALA A N 1
ATOM 664 C CA . ALA A 1 80 ? -2.830 -1.972 10.309 1.00 95.12 80 ALA A CA 1
ATOM 665 C C . ALA A 1 80 ? -1.993 -1.294 9.217 1.00 95.12 80 ALA A C 1
ATOM 667 O O . ALA A 1 80 ? -2.427 -1.234 8.069 1.00 95.12 80 ALA A O 1
ATOM 668 N N . THR A 1 81 ? -0.774 -0.861 9.541 1.00 95.75 81 THR A N 1
ATOM 669 C CA . THR A 1 81 ? 0.141 -0.252 8.570 1.00 95.75 81 THR A CA 1
ATOM 670 C C . THR A 1 81 ? 0.454 -1.216 7.424 1.00 95.75 81 THR A C 1
ATOM 672 O O . THR A 1 81 ? 0.237 -0.884 6.261 1.00 95.75 81 THR A O 1
ATOM 675 N N . ASP A 1 82 ? 0.867 -2.447 7.730 1.00 95.69 82 ASP A N 1
ATOM 676 C CA . ASP A 1 82 ? 1.206 -3.431 6.692 1.00 95.69 82 ASP A CA 1
ATOM 677 C C . ASP A 1 82 ? -0.011 -3.812 5.841 1.00 95.69 82 ASP A C 1
ATOM 679 O O . ASP A 1 82 ? 0.093 -3.990 4.623 1.00 95.69 82 ASP A O 1
ATOM 683 N N . PHE A 1 83 ? -1.174 -3.945 6.481 1.00 95.88 83 PHE A N 1
ATOM 684 C CA . PHE A 1 83 ? -2.427 -4.259 5.807 1.00 95.88 83 PHE A CA 1
ATOM 685 C C . PHE A 1 83 ? -2.815 -3.157 4.819 1.00 95.88 83 PHE A C 1
ATOM 687 O O . PHE A 1 83 ? -2.995 -3.429 3.632 1.00 95.88 83 PHE A O 1
ATOM 694 N N . TRP A 1 84 ? -2.902 -1.908 5.283 1.00 96.31 84 TRP A N 1
ATOM 695 C CA . TRP A 1 84 ? -3.331 -0.788 4.448 1.00 96.31 84 TRP A CA 1
ATOM 696 C C . TRP A 1 84 ? -2.316 -0.451 3.368 1.00 96.31 84 TRP A C 1
ATOM 698 O O . TRP A 1 84 ? -2.720 -0.136 2.251 1.00 96.31 84 TRP A O 1
ATOM 708 N N . GLN A 1 85 ? -1.018 -0.601 3.637 1.00 97.06 85 GLN A N 1
ATOM 709 C CA . GLN A 1 85 ? -0.002 -0.462 2.601 1.00 97.06 85 GLN A CA 1
ATOM 710 C C . GLN A 1 85 ? -0.239 -1.474 1.469 1.00 97.06 85 GLN A C 1
ATOM 712 O O . GLN A 1 85 ? -0.274 -1.087 0.303 1.00 97.06 85 GLN A O 1
ATOM 717 N N . LYS A 1 86 ? -0.472 -2.755 1.792 1.00 96.06 86 LYS A N 1
ATOM 718 C CA . LYS A 1 86 ? -0.765 -3.793 0.786 1.00 96.06 86 LYS A CA 1
ATOM 719 C C . LYS A 1 86 ? -2.056 -3.521 0.022 1.00 96.06 86 LYS A C 1
ATOM 721 O O . LYS A 1 86 ? -2.086 -3.706 -1.192 1.00 96.06 86 LYS A O 1
ATOM 726 N N . VAL A 1 87 ? -3.111 -3.102 0.722 1.00 96.38 87 VAL A N 1
ATOM 727 C CA . VAL A 1 87 ? -4.408 -2.780 0.111 1.00 96.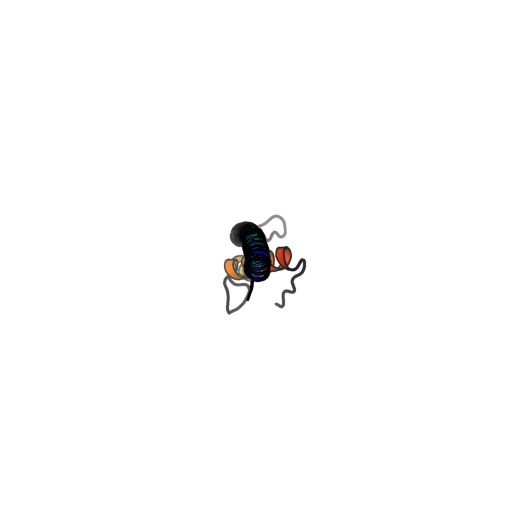38 87 VAL A CA 1
ATOM 728 C C . VAL A 1 87 ? -4.264 -1.626 -0.874 1.00 96.38 87 VAL A C 1
ATOM 730 O O . VAL A 1 87 ? -4.669 -1.763 -2.024 1.00 96.38 87 VAL A O 1
ATOM 733 N N . VAL A 1 88 ? -3.654 -0.515 -0.454 1.00 97.31 88 VAL A N 1
ATOM 734 C CA . VAL A 1 88 ? -3.465 0.669 -1.302 1.00 97.31 88 VAL A CA 1
ATOM 735 C C . VAL A 1 88 ? -2.546 0.357 -2.477 1.00 97.31 88 VAL A C 1
ATOM 737 O O . VAL A 1 88 ? -2.849 0.740 -3.603 1.00 97.31 88 VAL A O 1
ATOM 740 N N . TYR A 1 89 ? -1.452 -0.369 -2.238 1.00 97.88 89 TYR A N 1
ATOM 741 C CA . TYR A 1 89 ? -0.538 -0.773 -3.299 1.00 97.88 89 TYR A CA 1
ATOM 742 C C . TYR A 1 89 ? -1.269 -1.579 -4.382 1.00 97.88 89 TYR A C 1
ATOM 744 O O . TYR A 1 89 ? -1.185 -1.227 -5.558 1.00 97.88 89 TYR A O 1
ATOM 752 N N . LYS A 1 90 ? -2.026 -2.618 -3.994 1.00 97.12 90 LYS A N 1
ATOM 753 C CA . LYS A 1 90 ? -2.799 -3.441 -4.938 1.00 97.12 90 LYS A CA 1
ATOM 754 C C . LYS A 1 90 ? -3.873 -2.633 -5.648 1.00 97.12 90 LYS A C 1
ATOM 756 O O . LYS A 1 90 ? -3.979 -2.714 -6.861 1.00 97.12 90 LYS A O 1
ATOM 761 N N . LEU A 1 91 ? -4.604 -1.795 -4.917 1.00 97.56 91 LEU A N 1
ATOM 762 C CA . LEU A 1 91 ? -5.635 -0.949 -5.507 1.00 97.56 91 LEU A CA 1
ATOM 763 C C . LEU A 1 91 ? -5.072 -0.029 -6.597 1.00 97.56 91 LEU A C 1
ATOM 765 O O . LEU A 1 91 ? -5.729 0.169 -7.608 1.00 97.56 91 LEU A O 1
ATOM 769 N N . ILE A 1 92 ? -3.872 0.530 -6.419 1.00 96.94 92 ILE A N 1
ATOM 770 C CA . ILE A 1 92 ? -3.262 1.404 -7.431 1.00 96.94 92 ILE A CA 1
ATOM 771 C C . ILE A 1 92 ? -2.641 0.590 -8.576 1.00 96.94 92 ILE A C 1
ATOM 773 O O . ILE A 1 92 ? -2.742 0.997 -9.731 1.00 96.94 92 ILE A O 1
ATOM 777 N N . TYR A 1 93 ? -1.979 -0.530 -8.274 1.00 96.62 93 TYR A N 1
ATOM 778 C CA . TYR A 1 93 ? -1.256 -1.323 -9.272 1.00 96.62 93 TYR A CA 1
ATOM 779 C C . TYR A 1 93 ? -2.181 -2.201 -10.129 1.00 96.62 93 TYR A C 1
ATOM 781 O O . TYR A 1 93 ? -2.052 -2.210 -11.351 1.00 96.62 93 TYR A O 1
ATOM 789 N N . ASP A 1 94 ? -3.124 -2.895 -9.490 1.00 96.38 94 ASP A N 1
ATOM 790 C CA . ASP A 1 94 ? -4.063 -3.834 -10.114 1.00 96.38 94 ASP A CA 1
ATOM 791 C C . ASP A 1 94 ? -5.413 -3.172 -10.449 1.00 96.38 94 ASP A C 1
ATOM 793 O O . ASP A 1 94 ? -6.242 -3.768 -11.131 1.00 96.38 94 ASP A O 1
ATOM 797 N N . ASN A 1 95 ? -5.643 -1.934 -9.988 1.00 96.75 95 ASN A N 1
ATOM 798 C CA . ASN A 1 95 ? -6.905 -1.190 -10.113 1.00 96.75 95 ASN A CA 1
ATOM 799 C C . ASN A 1 95 ? -8.104 -1.822 -9.370 1.00 96.75 95 ASN A C 1
ATOM 801 O O . ASN A 1 95 ? -9.229 -1.329 -9.455 1.00 96.75 95 ASN A O 1
ATOM 805 N N . GLU A 1 96 ? -7.878 -2.895 -8.610 1.00 96.56 96 GLU A N 1
ATOM 806 C CA . GLU A 1 96 ? -8.886 -3.569 -7.799 1.00 96.56 96 GLU A CA 1
ATOM 807 C C . GLU A 1 96 ? -8.261 -4.237 -6.570 1.00 96.56 96 GLU A C 1
ATOM 809 O O . GLU A 1 96 ? -7.073 -4.557 -6.526 1.00 96.56 96 GLU A O 1
ATOM 814 N N . VAL A 1 97 ? -9.071 -4.445 -5.531 1.00 96.88 97 VAL A N 1
ATOM 815 C CA . VAL A 1 97 ? -8.659 -5.181 -4.335 1.00 96.88 97 VAL A CA 1
ATOM 816 C C . VAL A 1 97 ? -9.877 -5.794 -3.653 1.00 96.88 97 VAL A C 1
ATOM 818 O O . VAL A 1 97 ? -10.922 -5.155 -3.532 1.00 96.88 97 VAL A O 1
ATOM 821 N N . LEU A 1 98 ? -9.732 -7.030 -3.174 1.00 95.50 98 LEU A N 1
ATOM 822 C CA . LEU A 1 98 ? -10.726 -7.706 -2.346 1.00 95.50 98 LEU A CA 1
ATOM 823 C C . LEU A 1 98 ? -10.198 -7.838 -0.917 1.00 95.50 98 LEU A C 1
ATOM 825 O O . LEU A 1 98 ? -9.111 -8.374 -0.696 1.00 95.50 98 LEU A O 1
ATOM 829 N N . ILE A 1 99 ? -10.991 -7.377 0.047 1.00 93.75 99 ILE A N 1
ATOM 830 C CA . ILE A 1 99 ? -10.734 -7.547 1.477 1.00 93.75 99 ILE A CA 1
ATOM 831 C C . ILE A 1 99 ? -11.709 -8.592 2.015 1.00 93.75 99 ILE A C 1
ATOM 833 O O . ILE A 1 99 ? -12.916 -8.468 1.822 1.00 93.75 99 ILE A O 1
ATOM 837 N N . VAL A 1 100 ? -11.176 -9.600 2.703 1.00 87.38 100 VAL A N 1
ATOM 838 C CA . VAL A 1 100 ? -11.959 -10.605 3.429 1.00 87.38 100 VAL A CA 1
ATOM 839 C C . VAL A 1 100 ? -11.671 -10.415 4.914 1.00 87.38 100 VAL A C 1
ATOM 841 O O . VAL A 1 100 ? -10.504 -10.403 5.311 1.00 87.38 100 VAL A O 1
ATOM 844 N N . ALA A 1 101 ? -12.731 -10.196 5.688 1.00 66.94 101 ALA A N 1
ATOM 845 C CA . ALA A 1 101 ? -12.701 -9.893 7.116 1.00 66.94 101 ALA A CA 1
ATOM 846 C C . ALA A 1 101 ? -13.251 -11.060 7.941 1.00 66.94 101 ALA A C 1
ATOM 848 O O . ALA A 1 101 ? -14.143 -11.770 7.420 1.00 66.94 101 ALA A O 1
#

Organism: Staphylococcus pseudintermedius (NCBI:txid283734)

Secondary structure (DSSP, 8-state):
--HHHHHHHHHHHHHHHHHHHHHHHHHHHHHHHHHHHHHHHHHHHHHHHTS---EEETTEEE-SHHHHHHHT-SBTTB-HHHHHHHHHHHHHHTS------

Solvent-accessible surface area (backbone atoms only — not comparable to full-atom values): 5790 Å² total; per-residue (Å²): 144,51,75,66,59,56,53,54,50,51,54,52,52,53,52,51,51,53,52,50,54,51,51,51,52,52,52,51,51,53,50,50,53,50,51,52,52,52,50,54,42,51,52,53,13,51,59,58,23,71,58,78,77,81,46,70,57,96,93,38,80,52,86,50,71,67,38,42,30,66,58,52,42,63,50,98,87,44,44,19,43,61,48,39,22,52,50,45,36,36,33,69,75,69,69,49,78,88,87,90,133

Radius of gyration: 26.82 Å; Cα contacts (8 Å, |Δi|>4): 66; chains: 1; bounding box: 61×31×71 Å